Protein AF-A0A9E2G942-F1 (afdb_monomer_lite)

Radius of gyration: 19.34 Å; chains: 1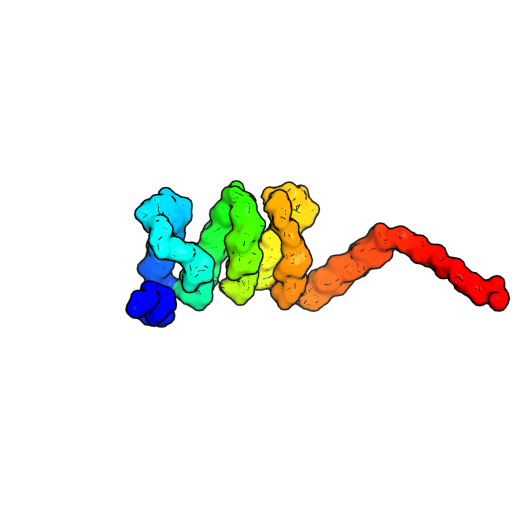; bounding box: 57×32×54 Å

Secondary structure (DSSP, 8-state):
--GGGTGGGS-HHHHHHHHHHHHTTS--SS-GGGTTTTS-HHHHHHHHHHHHHTT-HHHHHHHGGGS-HHHHHHHHHHHHTT-STT--GGGGGGGS-HHHHHHHHHHHHHHS----------

Sequence (122 aa):
MKYTQLLPFMGREELKKIAQEIMNGELKGVKLQSLFPFLGREDLHEIVDQLIEKKETEMLGRAIPFISREKVLNIYYTAEKGELPDFDASSCIPFLDTDKIKEIFRELVKNAPVESDDGDED

pLDDT: mean 92.44, std 10.58, range [45.5, 98.38]

Foldseek 3Di:
DDVLVCLQVDDQVVLLVVLVCVVVVVDDPDDNLSNLQRHDQVSLLVVLVVCLVVLVQVVNLSNLVRYALVSLVVVLVCVVVVSRPPHDSVSSQVSHDPVVNVVVVVVCVVPDDPPPCPPPPD

Structure (mmCIF, N/CA/C/O backbone):
data_AF-A0A9E2G942-F1
#
_entry.id   AF-A0A9E2G942-F1
#
loop_
_atom_site.group_PDB
_atom_site.id
_atom_site.type_symbol
_atom_site.label_atom_id
_atom_site.label_alt_id
_atom_site.label_comp_id
_atom_site.label_asym_id
_atom_site.label_entity_id
_atom_site.label_seq_id
_atom_site.pdbx_PDB_ins_code
_atom_site.Cartn_x
_atom_site.Cartn_y
_atom_site.Cartn_z
_atom_site.occupancy
_atom_site.B_iso_or_equiv
_atom_site.auth_seq_id
_atom_site.auth_comp_id
_atom_site.auth_asym_id
_atom_site.auth_atom_id
_atom_site.pdbx_PDB_model_num
ATOM 1 N N . MET A 1 1 ? -3.485 -15.599 26.186 1.00 79.06 1 MET A N 1
ATOM 2 C CA . MET A 1 1 ? -4.252 -15.338 24.948 1.00 79.06 1 MET A CA 1
ATOM 3 C C . MET A 1 1 ? -3.633 -14.132 24.254 1.00 79.06 1 MET A C 1
ATOM 5 O O . MET A 1 1 ? -3.254 -13.204 24.959 1.00 79.06 1 MET A O 1
ATOM 9 N N . LYS A 1 2 ? -3.439 -14.159 22.931 1.00 90.00 2 LYS A N 1
ATOM 10 C CA . LYS A 1 2 ? -2.875 -13.026 22.167 1.00 90.00 2 LYS A CA 1
ATOM 11 C C . LYS A 1 2 ? -4.008 -12.288 21.454 1.00 90.00 2 LYS A C 1
ATOM 13 O O . LYS A 1 2 ? -4.893 -12.948 20.920 1.00 90.00 2 LYS A O 1
ATOM 18 N N . TYR A 1 3 ? -3.952 -10.956 21.382 1.00 90.50 3 TYR A N 1
ATOM 19 C CA . TYR A 1 3 ? -4.974 -10.162 20.678 1.00 90.50 3 TYR A CA 1
ATOM 20 C C . TYR A 1 3 ? -5.136 -10.586 19.209 1.00 90.50 3 TYR A C 1
ATOM 22 O O . TYR A 1 3 ? -6.241 -10.570 18.684 1.00 90.50 3 TYR A O 1
ATOM 30 N N . THR A 1 4 ? -4.060 -11.054 18.564 1.00 93.62 4 THR A N 1
ATOM 31 C CA . THR A 1 4 ? -4.079 -11.524 17.169 1.00 93.62 4 THR A CA 1
ATOM 32 C C . THR A 1 4 ? -5.049 -12.681 16.932 1.00 93.62 4 THR A C 1
ATOM 34 O O . THR A 1 4 ? -5.489 -12.885 15.808 1.00 93.62 4 THR A O 1
ATOM 37 N N . GLN A 1 5 ? -5.400 -13.436 17.978 1.00 95.81 5 GLN A N 1
ATOM 38 C CA . GLN A 1 5 ? -6.367 -14.535 17.900 1.00 95.81 5 GLN A CA 1
ATOM 39 C C . GLN A 1 5 ? -7.816 -14.037 17.795 1.00 95.81 5 GLN A C 1
ATOM 41 O O . GLN A 1 5 ? -8.690 -14.811 17.423 1.00 95.81 5 GLN A O 1
ATOM 46 N N . LEU A 1 6 ? -8.072 -12.768 18.130 1.00 95.06 6 LEU A N 1
ATOM 47 C CA . LEU A 1 6 ? -9.398 -12.154 18.082 1.00 95.06 6 LEU A CA 1
ATOM 48 C C . LEU A 1 6 ? -9.702 -11.518 16.719 1.00 95.06 6 LEU A C 1
ATOM 50 O O . LEU A 1 6 ? -10.867 -11.434 16.350 1.00 95.06 6 LEU A O 1
ATOM 54 N N . LEU A 1 7 ? -8.672 -11.123 15.958 1.00 95.50 7 LEU A N 1
ATOM 55 C CA . LEU A 1 7 ? -8.805 -10.357 14.709 1.00 95.50 7 LEU A CA 1
ATOM 56 C C . LEU A 1 7 ? -9.773 -10.964 13.675 1.00 95.50 7 LEU A C 1
ATOM 58 O O . LEU A 1 7 ? -10.579 -10.202 13.147 1.00 95.50 7 LEU A O 1
ATOM 62 N N . PRO A 1 8 ? -9.791 -12.293 13.420 1.00 96.50 8 PRO A N 1
ATOM 63 C CA . PRO A 1 8 ? -10.725 -12.881 12.454 1.00 96.50 8 PRO A CA 1
ATOM 64 C C . PRO A 1 8 ? -12.207 -12.729 12.828 1.00 96.50 8 PRO A C 1
ATOM 66 O O . PRO A 1 8 ? -13.075 -12.912 11.979 1.00 96.50 8 PRO A O 1
ATOM 69 N N . PHE A 1 9 ? -12.501 -12.446 14.099 1.00 96.06 9 PHE A N 1
ATOM 70 C CA . PHE A 1 9 ? -13.856 -12.317 14.636 1.00 96.06 9 PHE A CA 1
ATOM 71 C C . PHE A 1 9 ? -14.270 -10.854 14.846 1.00 96.06 9 PHE A C 1
ATOM 73 O O . PHE A 1 9 ? -15.402 -10.592 15.251 1.00 96.06 9 PHE A O 1
ATOM 80 N N . MET A 1 10 ? -13.364 -9.900 14.604 1.00 95.56 10 MET A N 1
ATOM 81 C CA . MET A 1 10 ? -13.648 -8.471 14.724 1.00 95.56 10 MET A CA 1
ATOM 82 C C . MET A 1 10 ? -14.331 -7.942 13.459 1.00 95.56 10 MET A C 1
ATOM 84 O O . MET A 1 10 ? -14.093 -8.417 12.350 1.00 95.56 10 MET A O 1
ATOM 88 N N . GLY A 1 11 ? -15.190 -6.935 13.625 1.00 95.19 11 GLY A N 1
ATOM 89 C CA . GLY A 1 11 ? -15.811 -6.243 12.497 1.00 95.19 11 GLY A CA 1
ATOM 90 C C . GLY A 1 11 ? -14.791 -5.414 11.712 1.00 95.19 11 GLY A C 1
ATOM 91 O O . GLY A 1 11 ? -13.881 -4.832 12.299 1.00 95.19 11 GLY A O 1
ATOM 92 N N . ARG A 1 12 ? -14.970 -5.316 10.389 1.00 93.12 12 ARG A N 1
ATOM 93 C CA . ARG A 1 12 ? -14.068 -4.554 9.502 1.00 93.12 12 ARG A CA 1
ATOM 94 C C . ARG A 1 12 ? -13.939 -3.081 9.894 1.00 93.12 12 ARG A C 1
ATOM 96 O O . ARG A 1 12 ? -12.823 -2.587 9.962 1.00 93.12 12 ARG A O 1
ATOM 103 N N . GLU A 1 13 ? -15.051 -2.425 10.230 1.00 93.94 13 GLU A N 1
ATOM 104 C CA . GLU A 1 13 ? -15.053 -1.022 10.681 1.00 93.94 13 GLU A CA 1
ATOM 105 C C . GLU A 1 13 ? -14.207 -0.815 11.945 1.00 93.94 13 GLU A C 1
ATOM 107 O O . GLU A 1 13 ? -13.453 0.150 12.051 1.00 93.94 13 GLU A O 1
ATOM 112 N N . GLU A 1 14 ? -14.275 -1.758 12.890 1.00 95.62 14 GLU A N 1
ATOM 113 C CA . GLU A 1 14 ? -13.478 -1.699 14.118 1.00 95.62 14 GLU A CA 1
ATOM 114 C C . GLU A 1 14 ? -11.989 -1.902 13.813 1.00 95.62 14 GLU A C 1
ATOM 116 O O . GLU A 1 14 ? -11.139 -1.178 14.324 1.00 95.62 14 GLU A O 1
ATOM 121 N N . LEU A 1 15 ? -11.657 -2.842 12.922 1.00 96.44 15 LEU A N 1
ATOM 122 C CA . LEU A 1 15 ? -10.279 -3.050 12.474 1.00 96.44 15 LEU A CA 1
ATOM 123 C C . LEU A 1 15 ? -9.724 -1.822 11.739 1.00 96.44 15 LEU A C 1
ATOM 125 O O . LEU A 1 15 ? -8.566 -1.468 11.968 1.00 96.44 15 LEU A O 1
ATOM 129 N N . LYS A 1 16 ? -10.537 -1.148 10.911 1.00 95.38 16 LYS A N 1
ATOM 130 C CA . LYS A 1 16 ? -10.173 0.123 10.264 1.00 95.38 16 LYS A CA 1
ATOM 131 C C . LYS A 1 16 ? -9.849 1.178 11.315 1.00 95.38 16 LYS A C 1
ATOM 133 O O . LYS A 1 16 ? -8.791 1.800 11.245 1.00 95.38 16 LYS A O 1
ATOM 138 N N . LYS A 1 17 ? -10.721 1.353 12.309 1.00 95.69 17 LYS A N 1
ATOM 139 C CA . LYS A 1 17 ? -10.514 2.316 13.395 1.00 95.69 17 LYS A CA 1
ATOM 140 C C . LYS A 1 17 ? -9.221 2.031 14.163 1.00 95.69 17 LYS A C 1
ATOM 142 O O . LYS A 1 17 ? -8.397 2.928 14.303 1.00 95.69 17 LYS A O 1
ATOM 147 N N . ILE A 1 18 ? -8.997 0.780 14.562 1.00 95.88 18 ILE A N 1
ATOM 148 C CA . ILE A 1 18 ? -7.768 0.356 15.249 1.00 95.88 18 ILE A CA 1
ATOM 149 C C . ILE A 1 18 ? -6.532 0.635 14.384 1.00 95.88 18 ILE A C 1
ATOM 151 O O . ILE A 1 18 ? -5.518 1.106 14.895 1.00 95.88 18 ILE A O 1
ATOM 155 N N . ALA A 1 19 ? -6.593 0.377 13.075 1.00 95.88 19 ALA A N 1
ATOM 156 C CA . ALA A 1 19 ? -5.488 0.685 12.171 1.00 95.88 19 ALA A CA 1
ATOM 157 C C . ALA A 1 19 ? -5.156 2.189 12.163 1.00 95.88 19 ALA A C 1
ATOM 159 O O . ALA A 1 19 ? -3.979 2.546 12.234 1.00 95.88 19 ALA A O 1
ATOM 160 N N . GLN A 1 20 ? -6.169 3.061 12.149 1.00 94.75 20 GLN A N 1
ATOM 161 C CA . GLN A 1 20 ? -5.977 4.515 12.236 1.00 94.75 20 GLN A CA 1
ATOM 162 C C . GLN A 1 20 ? -5.408 4.944 13.600 1.00 94.75 20 GLN A C 1
ATOM 164 O O . GLN A 1 20 ? -4.454 5.717 13.641 1.00 94.75 20 GLN A O 1
ATOM 169 N N . GLU A 1 21 ? -5.907 4.393 14.712 1.00 95.56 21 GLU A N 1
ATOM 170 C CA . GLU A 1 21 ? -5.374 4.658 16.063 1.00 95.56 21 GLU A CA 1
ATOM 171 C C . GLU A 1 21 ? -3.886 4.270 16.176 1.00 95.56 21 GLU A C 1
ATOM 173 O O . GLU A 1 21 ? -3.088 4.984 16.792 1.00 95.56 21 GLU A O 1
ATOM 178 N N . ILE A 1 22 ? -3.473 3.164 15.544 1.00 95.12 22 ILE A N 1
ATOM 179 C CA . ILE A 1 22 ? -2.058 2.763 15.474 1.00 95.12 22 ILE A CA 1
ATOM 180 C C . ILE A 1 22 ? -1.254 3.768 14.643 1.00 95.12 22 ILE A C 1
ATOM 182 O O . ILE A 1 22 ? -0.190 4.204 15.082 1.00 95.12 22 ILE A O 1
ATOM 186 N N . MET A 1 23 ? -1.750 4.160 13.463 1.00 92.50 23 MET A N 1
ATOM 187 C CA . MET A 1 23 ? -1.055 5.106 12.576 1.00 92.50 23 MET A CA 1
ATOM 188 C C . MET A 1 23 ? -0.916 6.511 13.169 1.00 92.50 23 MET A C 1
ATOM 190 O O . MET A 1 23 ? 0.060 7.200 12.862 1.00 92.50 23 MET A O 1
ATOM 194 N N . ASN A 1 24 ? -1.851 6.912 14.028 1.00 92.69 24 ASN A N 1
ATOM 195 C CA . ASN A 1 24 ? -1.812 8.170 14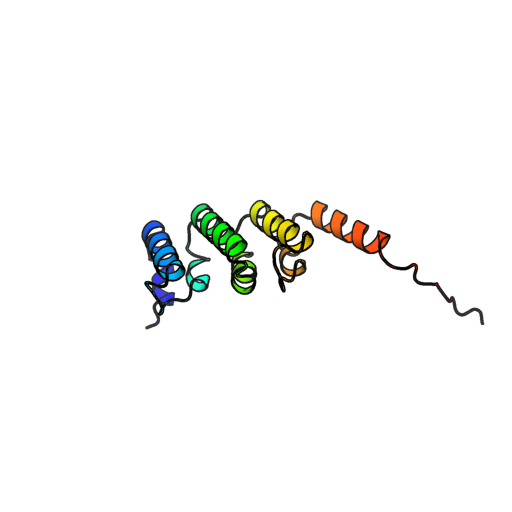.775 1.00 92.69 24 ASN A CA 1
ATOM 196 C C . ASN A 1 24 ? -0.965 8.073 16.057 1.00 92.69 24 ASN A C 1
ATOM 198 O O . ASN A 1 24 ? -0.731 9.075 16.731 1.00 92.69 24 ASN A O 1
ATOM 202 N N . GLY A 1 25 ? -0.486 6.875 16.408 1.00 92.19 25 GLY A N 1
ATOM 203 C CA . GLY A 1 25 ? 0.312 6.631 17.609 1.00 92.19 25 GLY A CA 1
ATOM 204 C C . GLY A 1 25 ? -0.493 6.609 18.914 1.00 92.19 25 GLY A C 1
ATOM 205 O O . GLY A 1 25 ? 0.111 6.586 19.991 1.00 92.19 25 GLY A O 1
ATOM 206 N N . GLU A 1 26 ? -1.823 6.587 18.832 1.00 94.19 26 GLU A N 1
ATOM 207 C CA . GLU A 1 26 ? -2.747 6.470 19.967 1.00 94.19 26 GLU A CA 1
ATOM 208 C C . GLU A 1 26 ? -2.700 5.055 20.559 1.00 94.19 26 GLU A C 1
ATOM 210 O O . GLU A 1 26 ? -2.768 4.878 21.778 1.00 94.19 26 GLU A O 1
ATOM 215 N N . LEU A 1 27 ? -2.474 4.045 19.708 1.00 92.31 27 LEU A N 1
ATOM 216 C CA . LEU A 1 27 ? -2.383 2.643 20.104 1.00 92.31 27 LEU A CA 1
ATOM 217 C C . LEU A 1 27 ? -1.003 2.040 19.794 1.00 92.31 27 LEU A C 1
ATOM 219 O O . LEU A 1 27 ? -0.704 1.651 18.670 1.00 92.31 27 LEU A O 1
ATOM 223 N N . LYS A 1 28 ? -0.155 1.894 20.822 1.00 85.38 28 LYS A N 1
ATOM 224 C CA . LYS A 1 28 ? 1.251 1.438 20.678 1.00 85.38 28 LYS A CA 1
ATOM 225 C C . LYS A 1 28 ? 1.485 -0.062 20.924 1.00 85.38 28 LYS A C 1
ATOM 227 O O . LYS A 1 28 ? 2.611 -0.537 20.822 1.00 85.38 28 LYS A O 1
ATOM 232 N N . GLY A 1 29 ? 0.440 -0.820 21.269 1.00 86.06 29 GLY A N 1
ATOM 233 C CA . GLY A 1 29 ? 0.535 -2.248 21.626 1.00 86.06 29 GLY A CA 1
ATOM 234 C C . GLY A 1 29 ? 0.193 -3.230 20.500 1.00 86.06 29 GLY A C 1
ATOM 235 O O . GLY A 1 29 ? 0.377 -4.440 20.655 1.00 86.06 29 GLY A O 1
ATOM 236 N N . VAL A 1 30 ? -0.312 -2.726 19.374 1.00 89.00 30 VAL A N 1
ATOM 237 C CA . VAL A 1 30 ? -0.810 -3.535 18.258 1.00 89.00 30 VAL A CA 1
ATOM 238 C C . VAL A 1 30 ? 0.057 -3.285 17.034 1.00 89.00 30 VAL A C 1
ATOM 240 O O . VAL A 1 30 ? 0.370 -2.152 16.687 1.00 89.00 30 VAL A O 1
ATOM 243 N N . LYS A 1 31 ? 0.474 -4.368 16.380 1.00 93.06 31 LYS A N 1
ATOM 244 C CA . LYS A 1 31 ? 1.269 -4.301 15.154 1.00 93.06 31 LYS A CA 1
ATOM 245 C C . LYS A 1 31 ? 0.329 -4.086 13.971 1.00 93.06 31 LYS A C 1
ATOM 247 O O . LYS A 1 31 ? -0.464 -4.985 13.691 1.00 93.06 31 LYS A O 1
ATOM 252 N N . LEU A 1 32 ? 0.439 -2.960 13.265 1.00 95.44 32 LEU A N 1
ATOM 253 C CA . LEU A 1 32 ? -0.424 -2.621 12.123 1.00 95.44 32 LEU A CA 1
ATOM 254 C C . LEU A 1 32 ? -0.518 -3.769 11.102 1.00 95.44 32 LEU A C 1
ATOM 256 O O . LEU A 1 32 ? -1.614 -4.177 10.730 1.00 95.44 32 LEU A O 1
ATOM 260 N N . GLN A 1 33 ? 0.612 -4.392 10.753 1.00 96.25 33 GLN A N 1
ATOM 261 C CA .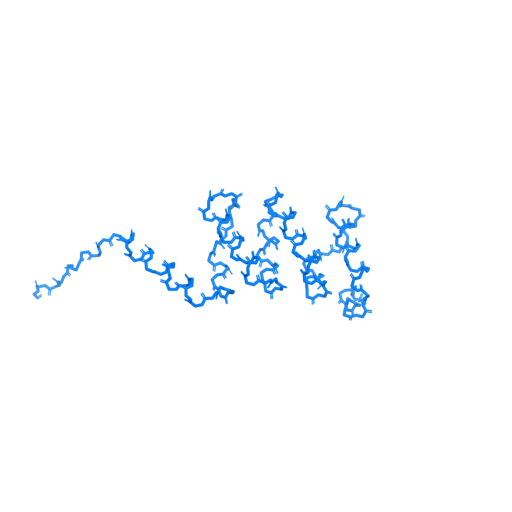 GLN A 1 33 ? 0.654 -5.490 9.783 1.00 96.25 33 GLN A CA 1
ATOM 262 C C . GLN A 1 33 ? -0.147 -6.737 10.188 1.00 96.25 33 GLN A C 1
ATOM 264 O O . GLN A 1 33 ? -0.457 -7.572 9.345 1.00 96.25 33 GLN A O 1
ATOM 269 N N . SER A 1 34 ? -0.468 -6.902 11.478 1.00 96.50 34 SER A N 1
ATOM 270 C CA . SER A 1 34 ? -1.304 -8.023 11.926 1.00 96.50 34 SER A CA 1
ATOM 271 C C . SER A 1 34 ? -2.764 -7.875 11.494 1.00 96.50 34 SER A C 1
ATOM 273 O O . SER A 1 34 ? -3.477 -8.874 11.442 1.00 96.50 34 SER A O 1
ATOM 275 N N . LEU A 1 35 ? -3.187 -6.653 11.151 1.00 97.06 35 LEU A N 1
ATOM 276 C CA . LEU A 1 35 ? -4.539 -6.325 10.707 1.00 97.06 35 LEU A CA 1
ATOM 277 C C . LEU A 1 35 ? -4.733 -6.551 9.201 1.00 97.06 35 LEU A C 1
ATOM 279 O O . LEU A 1 35 ? -5.858 -6.791 8.779 1.00 97.06 35 LEU A O 1
ATOM 283 N N . PHE A 1 36 ? -3.663 -6.519 8.394 1.00 97.12 36 PHE A N 1
ATOM 284 C CA . PHE A 1 36 ? -3.740 -6.560 6.923 1.00 97.12 36 PHE A CA 1
ATOM 285 C C . PHE A 1 36 ? -4.586 -7.707 6.345 1.00 97.12 36 PHE A C 1
ATOM 287 O O . PHE A 1 36 ? -5.388 -7.428 5.457 1.00 97.12 36 PHE A O 1
ATOM 294 N N . PRO A 1 37 ? -4.514 -8.958 6.848 1.00 97.12 37 PRO A N 1
ATOM 295 C CA . PRO A 1 37 ? -5.342 -10.047 6.320 1.00 97.12 37 PRO A CA 1
ATOM 296 C C . PRO A 1 37 ? -6.847 -9.886 6.585 1.00 97.12 37 PRO A C 1
ATOM 298 O O . PRO A 1 37 ? -7.649 -10.603 5.991 1.00 97.12 37 PRO A O 1
ATOM 301 N N . PHE A 1 38 ? -7.225 -9.009 7.518 1.00 96.94 38 PHE A N 1
ATOM 302 C CA . PHE A 1 38 ? -8.588 -8.877 8.042 1.00 96.94 38 PHE A CA 1
ATOM 303 C C . PHE A 1 38 ? -9.238 -7.528 7.705 1.00 96.94 38 PHE A C 1
ATOM 305 O O . PHE A 1 38 ? -10.450 -7.375 7.865 1.00 96.94 38 PHE A O 1
ATOM 312 N N . LEU A 1 39 ? -8.452 -6.553 7.244 1.00 96.75 39 LEU A N 1
ATOM 313 C CA . LEU A 1 39 ? -8.949 -5.255 6.800 1.00 96.75 39 LEU A CA 1
ATOM 314 C C . LEU A 1 39 ? -9.757 -5.376 5.503 1.00 96.75 39 LEU A C 1
ATOM 316 O O . LEU A 1 39 ? -9.536 -6.267 4.678 1.00 96.75 39 LEU A O 1
ATOM 320 N N . GLY A 1 40 ? -10.696 -4.446 5.312 1.00 95.56 40 GLY A N 1
ATOM 321 C CA . GLY A 1 40 ? -11.300 -4.233 4.004 1.00 95.56 40 GLY A CA 1
ATOM 322 C C . GLY A 1 40 ? -10.224 -3.864 2.983 1.00 95.56 40 GLY A C 1
ATOM 323 O O . GLY A 1 40 ? -9.255 -3.183 3.311 1.00 95.56 40 GLY A O 1
ATOM 324 N N . ARG A 1 41 ? -10.384 -4.320 1.736 1.00 94.69 41 ARG A N 1
ATOM 325 C CA . ARG A 1 41 ? -9.404 -4.053 0.673 1.00 94.69 41 ARG A CA 1
ATOM 326 C C . ARG A 1 41 ? -9.185 -2.552 0.468 1.00 94.69 41 ARG A C 1
ATOM 328 O O . ARG A 1 41 ? -8.039 -2.124 0.446 1.00 94.69 41 ARG A O 1
ATOM 335 N N . GLU A 1 42 ? -10.269 -1.785 0.373 1.00 95.94 42 GLU A N 1
ATOM 336 C CA . GLU A 1 42 ? -10.210 -0.329 0.197 1.00 95.94 42 GLU A CA 1
ATOM 337 C C . GLU A 1 42 ? -9.579 0.363 1.415 1.00 95.94 42 GLU A C 1
ATOM 339 O O . GLU A 1 42 ? -8.718 1.220 1.257 1.00 95.94 42 GLU A O 1
ATOM 344 N N . ASP A 1 43 ? -9.897 -0.083 2.635 1.00 96.56 43 ASP A N 1
ATOM 345 C CA . ASP A 1 43 ? -9.286 0.463 3.855 1.00 96.56 43 ASP A CA 1
ATOM 346 C C . ASP A 1 43 ? -7.774 0.217 3.890 1.00 96.56 43 ASP A C 1
ATOM 348 O O . ASP A 1 43 ? -6.996 1.083 4.290 1.00 96.56 43 ASP A O 1
ATOM 352 N N . LEU A 1 44 ? -7.336 -0.967 3.454 1.00 97.88 44 LEU A N 1
ATOM 353 C CA . LEU A 1 44 ? -5.917 -1.271 3.338 1.00 97.88 44 LEU A CA 1
ATOM 354 C C . LEU A 1 44 ? -5.248 -0.449 2.228 1.00 97.88 44 LEU A C 1
ATOM 356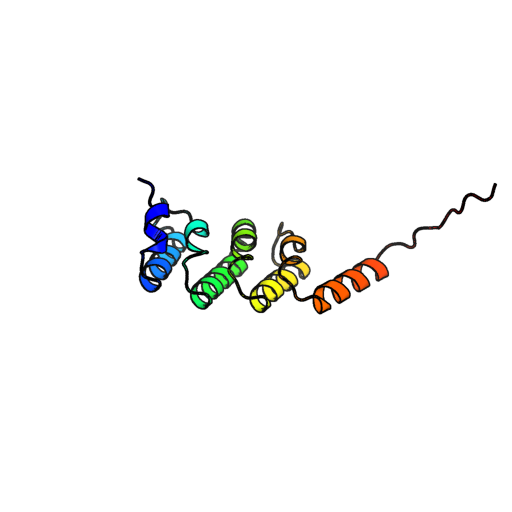 O O . LEU A 1 44 ? -4.083 -0.091 2.370 1.00 97.88 44 LEU A O 1
ATOM 360 N N . HIS A 1 45 ? -5.955 -0.127 1.142 1.00 98.38 45 HIS A N 1
ATOM 361 C CA . HIS A 1 45 ? -5.433 0.753 0.091 1.00 98.38 45 HIS A CA 1
ATOM 362 C C . HIS A 1 45 ? -5.230 2.176 0.602 1.00 98.38 45 HIS A C 1
ATOM 364 O O . HIS A 1 45 ? -4.159 2.728 0.366 1.00 98.38 45 HIS A O 1
ATOM 370 N N . GLU A 1 46 ? -6.186 2.719 1.360 1.00 97.50 46 GLU A N 1
ATOM 371 C CA . GLU A 1 46 ? -6.047 4.018 2.037 1.00 97.50 46 GLU A CA 1
ATOM 372 C C . GLU A 1 46 ? -4.839 4.022 2.988 1.00 97.50 46 GLU A C 1
ATOM 374 O O . GLU A 1 46 ? -4.067 4.980 3.025 1.00 97.50 46 GLU A O 1
ATOM 379 N N . ILE A 1 47 ? -4.637 2.937 3.744 1.00 96.94 47 ILE A N 1
ATOM 380 C CA . ILE A 1 47 ? -3.466 2.779 4.619 1.00 96.94 47 ILE A CA 1
ATOM 381 C C . ILE A 1 47 ? -2.174 2.737 3.797 1.00 96.94 47 ILE A C 1
ATOM 383 O O . I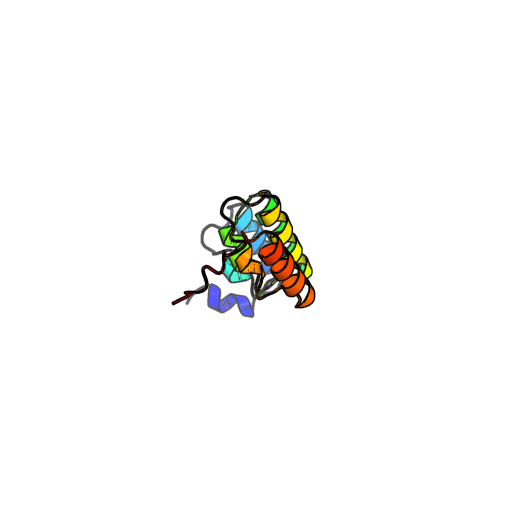LE A 1 47 ? -1.204 3.392 4.164 1.00 96.94 47 ILE A O 1
ATOM 387 N N . VAL A 1 48 ? -2.141 1.996 2.688 1.00 98.06 48 VAL A N 1
ATOM 388 C CA . VAL A 1 48 ? -0.969 1.935 1.801 1.00 98.06 48 VAL A CA 1
ATOM 389 C C . VAL A 1 48 ? -0.622 3.308 1.238 1.00 98.06 48 VAL A C 1
ATOM 391 O O . VAL A 1 48 ? 0.557 3.651 1.218 1.00 98.06 48 VAL A O 1
ATOM 394 N N . ASP A 1 49 ? -1.610 4.110 0.848 1.00 98.06 49 ASP A N 1
ATOM 395 C CA . ASP A 1 49 ? -1.364 5.468 0.353 1.00 98.06 49 ASP A CA 1
ATOM 396 C C . ASP A 1 49 ? -0.694 6.334 1.435 1.00 98.06 49 ASP A C 1
ATOM 398 O O . ASP A 1 49 ? 0.320 6.981 1.173 1.00 98.06 49 ASP A O 1
ATOM 402 N N . GLN A 1 50 ? -1.145 6.234 2.689 1.00 96.81 50 GLN A N 1
ATOM 403 C CA . GLN A 1 50 ? -0.482 6.903 3.817 1.00 96.81 50 GLN A CA 1
ATOM 404 C C . GLN A 1 50 ? 0.938 6.374 4.083 1.00 96.81 50 GLN A C 1
ATOM 406 O O . GLN A 1 50 ? 1.824 7.139 4.465 1.00 96.81 50 GLN A O 1
ATOM 411 N N . LEU A 1 51 ? 1.179 5.071 3.908 1.00 96.56 51 LEU A N 1
ATOM 412 C CA . LEU A 1 51 ? 2.514 4.481 4.063 1.00 96.56 51 LEU A CA 1
ATOM 413 C C . LEU A 1 51 ? 3.472 4.945 2.955 1.00 96.56 51 LEU A C 1
ATOM 415 O O . LEU A 1 51 ? 4.653 5.144 3.237 1.00 96.56 51 LEU A O 1
ATOM 419 N N . ILE A 1 52 ? 2.979 5.161 1.730 1.00 97.31 52 ILE A N 1
ATOM 420 C CA . ILE A 1 52 ? 3.750 5.759 0.628 1.00 97.31 52 ILE A CA 1
ATOM 421 C C . ILE A 1 52 ? 4.145 7.194 0.987 1.00 97.31 52 ILE A C 1
ATOM 423 O O . ILE A 1 52 ? 5.328 7.528 0.934 1.00 97.31 52 ILE A O 1
ATOM 427 N N . GLU A 1 53 ? 3.191 8.020 1.423 1.00 96.25 53 GLU A N 1
ATOM 428 C CA . GLU A 1 53 ? 3.450 9.412 1.826 1.00 96.25 53 GLU A CA 1
ATOM 429 C C . GLU A 1 53 ? 4.485 9.509 2.956 1.00 96.25 53 GLU A C 1
ATOM 431 O O . GLU A 1 53 ? 5.371 10.367 2.934 1.00 96.25 53 GLU A O 1
ATOM 436 N N . LYS A 1 54 ? 4.402 8.597 3.932 1.00 94.81 54 LYS A N 1
ATOM 437 C CA . LYS A 1 54 ? 5.337 8.512 5.064 1.00 94.81 54 LYS A CA 1
ATOM 438 C C . LYS A 1 54 ? 6.648 7.792 4.728 1.00 94.81 54 LYS A C 1
ATOM 440 O O . LYS A 1 54 ? 7.544 7.784 5.567 1.00 94.81 54 LYS A O 1
ATOM 445 N N . LYS A 1 55 ? 6.779 7.215 3.528 1.00 96.19 55 LYS A N 1
ATOM 446 C CA . LYS A 1 55 ? 7.931 6.404 3.092 1.00 96.19 55 LYS A CA 1
ATOM 447 C C . LYS A 1 55 ? 8.227 5.222 4.027 1.00 96.19 55 LYS A C 1
ATOM 449 O O . LYS A 1 55 ? 9.377 4.869 4.264 1.00 96.19 55 LYS A O 1
ATOM 454 N N . GLU A 1 56 ? 7.178 4.587 4.542 1.00 95.38 56 GLU A N 1
ATOM 455 C CA . GLU A 1 56 ? 7.245 3.434 5.451 1.00 95.38 56 GLU A CA 1
ATOM 456 C C . GLU A 1 56 ? 7.432 2.125 4.662 1.00 95.38 56 GLU A C 1
ATOM 458 O O . GLU A 1 56 ? 6.539 1.276 4.558 1.00 95.38 56 GLU A O 1
ATOM 463 N N . THR A 1 57 ? 8.609 1.970 4.057 1.00 95.94 57 THR A N 1
ATOM 464 C CA . THR A 1 57 ? 8.914 0.932 3.057 1.00 95.94 57 THR A CA 1
ATOM 465 C C . THR A 1 57 ? 8.800 -0.497 3.588 1.00 95.94 57 THR A C 1
ATOM 467 O O . THR A 1 57 ? 8.270 -1.375 2.903 1.00 95.94 57 THR A O 1
ATOM 470 N N . GLU A 1 58 ? 9.187 -0.731 4.843 1.00 95.19 58 GLU A N 1
ATOM 471 C CA . GLU A 1 58 ? 9.038 -2.035 5.498 1.00 95.19 58 GLU A CA 1
ATOM 472 C C . GLU A 1 58 ? 7.560 -2.459 5.598 1.00 95.19 58 GLU A C 1
ATOM 474 O O . GLU A 1 58 ? 7.211 -3.626 5.386 1.00 95.19 58 GLU A O 1
ATOM 479 N N . MET A 1 59 ? 6.671 -1.513 5.914 1.00 95.88 59 MET A N 1
ATOM 480 C CA . MET A 1 59 ? 5.237 -1.781 6.042 1.00 95.88 59 MET A CA 1
ATOM 481 C C . MET A 1 59 ? 4.571 -1.962 4.681 1.00 95.88 59 MET A C 1
ATOM 483 O O . MET A 1 59 ? 3.707 -2.833 4.557 1.00 95.88 59 MET A O 1
ATOM 487 N N . LEU A 1 60 ? 5.012 -1.222 3.658 1.00 97.56 60 LEU A N 1
ATOM 488 C CA . LEU A 1 60 ? 4.557 -1.417 2.280 1.00 97.56 60 LEU A CA 1
ATOM 489 C C . LEU A 1 60 ? 4.796 -2.854 1.813 1.00 97.56 60 LEU A C 1
ATOM 491 O O . LEU A 1 60 ? 3.854 -3.509 1.368 1.00 97.56 60 LEU A O 1
ATOM 495 N N . GLY A 1 61 ? 6.007 -3.387 2.007 1.00 97.06 61 GLY A N 1
ATOM 496 C CA . GLY A 1 61 ? 6.335 -4.764 1.615 1.00 97.06 61 GLY A CA 1
ATOM 497 C C . GLY A 1 61 ? 5.435 -5.808 2.287 1.00 97.06 61 GLY A C 1
ATOM 498 O O . GLY A 1 61 ? 5.025 -6.791 1.671 1.00 97.06 61 GLY A O 1
ATOM 499 N N . ARG A 1 62 ? 5.046 -5.563 3.543 1.00 97.50 62 ARG A N 1
ATOM 500 C CA . ARG A 1 62 ? 4.141 -6.440 4.306 1.00 97.50 62 ARG A CA 1
ATOM 501 C C . ARG A 1 62 ? 2.687 -6.367 3.831 1.00 97.50 62 ARG A C 1
ATOM 503 O O . ARG A 1 62 ? 1.945 -7.322 4.057 1.00 97.50 62 ARG A O 1
ATOM 510 N N . ALA A 1 63 ? 2.272 -5.264 3.208 1.00 97.94 63 ALA A N 1
ATOM 511 C CA . ALA A 1 63 ? 0.914 -5.073 2.700 1.00 97.94 63 ALA A CA 1
ATOM 512 C C . ALA A 1 63 ? 0.685 -5.739 1.333 1.00 97.94 63 ALA A C 1
ATOM 514 O O . ALA A 1 63 ? -0.446 -6.137 1.050 1.00 97.94 63 ALA A O 1
ATOM 515 N N . ILE A 1 64 ? 1.741 -5.905 0.522 1.00 98.12 64 ILE A N 1
ATOM 516 C CA . ILE A 1 64 ? 1.688 -6.435 -0.856 1.00 98.12 64 ILE A CA 1
ATOM 517 C C . ILE A 1 64 ? 0.780 -7.671 -1.012 1.00 98.12 64 ILE A C 1
ATOM 519 O O . ILE A 1 64 ? -0.068 -7.653 -1.907 1.00 98.12 64 ILE A O 1
ATOM 523 N N . PRO A 1 65 ? 0.859 -8.716 -0.160 1.00 97.69 65 PRO A N 1
ATOM 524 C CA . PRO A 1 65 ? 0.055 -9.925 -0.354 1.00 97.69 65 PRO A CA 1
ATOM 525 C C . PRO A 1 65 ? -1.459 -9.732 -0.192 1.00 97.69 65 PRO A C 1
ATOM 527 O O . PRO A 1 65 ? -2.230 -10.628 -0.533 1.00 97.69 65 PRO A O 1
ATOM 530 N N . PHE A 1 66 ? -1.888 -8.597 0.363 1.00 97.50 66 PHE A N 1
ATOM 531 C CA . PHE A 1 66 ? -3.269 -8.345 0.776 1.00 97.50 66 PHE A CA 1
ATOM 532 C C . PHE A 1 66 ? -3.952 -7.233 -0.039 1.00 97.50 66 PHE A C 1
ATOM 534 O O . PHE A 1 66 ? -5.155 -7.010 0.112 1.00 97.50 66 PHE A O 1
ATOM 541 N N . ILE A 1 67 ? -3.218 -6.552 -0.923 1.00 98.12 67 ILE A N 1
ATOM 542 C CA . ILE A 1 67 ? -3.733 -5.464 -1.767 1.00 98.12 67 ILE A CA 1
ATOM 543 C C . ILE A 1 67 ? -4.020 -5.914 -3.205 1.00 98.12 67 ILE A C 1
ATOM 545 O O . ILE A 1 67 ? -3.799 -7.062 -3.586 1.00 98.12 67 ILE A O 1
ATOM 549 N N . SER A 1 68 ? -4.605 -5.021 -4.010 1.00 97.81 68 SER A N 1
ATOM 550 C CA . SER A 1 68 ? -4.881 -5.308 -5.420 1.00 97.81 68 SER A CA 1
ATOM 551 C C . SER A 1 68 ? -3.597 -5.235 -6.243 1.00 97.81 68 SER A C 1
ATOM 553 O O . SER A 1 68 ? -2.670 -4.505 -5.897 1.00 97.81 68 SER A O 1
ATOM 555 N N . ARG A 1 69 ? -3.575 -5.927 -7.388 1.00 96.88 69 ARG A N 1
ATOM 556 C CA . ARG A 1 69 ? -2.462 -5.840 -8.348 1.00 96.88 69 ARG A CA 1
ATOM 557 C C . ARG A 1 69 ? -2.205 -4.407 -8.808 1.00 96.88 69 ARG A C 1
ATOM 559 O O . ARG A 1 69 ? -1.058 -4.002 -8.914 1.00 96.88 69 ARG A O 1
ATOM 566 N N . GLU A 1 70 ? -3.267 -3.630 -9.015 1.00 97.31 70 GLU A N 1
ATOM 567 C CA . GLU A 1 70 ? -3.173 -2.207 -9.355 1.00 97.31 70 GLU A CA 1
ATOM 568 C C . GLU A 1 70 ? -2.432 -1.411 -8.273 1.00 97.31 70 GLU A C 1
ATOM 570 O O . GLU A 1 70 ? -1.539 -0.623 -8.581 1.00 97.31 70 GLU A O 1
ATOM 575 N N . LYS A 1 71 ? -2.739 -1.659 -6.994 1.00 98.25 71 LYS A N 1
ATOM 576 C CA . LYS A 1 71 ? -2.050 -0.991 -5.888 1.00 98.25 71 LYS A CA 1
ATOM 577 C C . LYS A 1 71 ? -0.594 -1.455 -5.761 1.00 98.25 71 LYS A C 1
ATOM 579 O O . LYS A 1 71 ? 0.273 -0.623 -5.520 1.00 98.25 71 LYS A O 1
ATOM 584 N N . VAL A 1 72 ? -0.300 -2.740 -5.990 1.00 98.38 72 VAL A N 1
ATOM 585 C CA . VAL A 1 72 ? 1.090 -3.236 -6.070 1.00 98.38 72 VAL A CA 1
ATOM 586 C C . VAL A 1 72 ? 1.852 -2.546 -7.203 1.00 98.38 72 VAL A C 1
ATOM 588 O O . VAL A 1 72 ? 2.991 -2.132 -7.011 1.00 98.38 72 VAL A O 1
ATOM 591 N N . LEU A 1 73 ? 1.224 -2.384 -8.368 1.00 97.81 73 LEU A N 1
ATOM 592 C CA . LEU A 1 73 ? 1.827 -1.714 -9.516 1.00 97.81 73 LEU A CA 1
ATOM 593 C C . LEU A 1 73 ? 2.122 -0.235 -9.223 1.00 97.81 73 LEU A C 1
ATOM 595 O O . LEU A 1 73 ? 3.160 0.275 -9.638 1.00 97.81 73 LEU A O 1
ATOM 599 N N . ASN A 1 74 ? 1.252 0.439 -8.466 1.00 98.00 74 ASN A N 1
ATOM 600 C CA . ASN A 1 74 ? 1.511 1.792 -7.975 1.00 98.00 74 ASN A CA 1
ATOM 601 C C . ASN A 1 74 ? 2.761 1.838 -7.071 1.00 98.00 74 ASN A C 1
ATOM 603 O O . ASN A 1 74 ? 3.663 2.638 -7.321 1.00 98.00 74 ASN A O 1
ATOM 607 N N . ILE A 1 75 ? 2.873 0.933 -6.089 1.00 98.25 75 ILE A N 1
ATOM 608 C CA . ILE A 1 75 ? 4.073 0.830 -5.235 1.00 98.25 75 ILE A CA 1
ATOM 609 C C . ILE A 1 75 ? 5.328 0.605 -6.089 1.00 98.25 75 ILE A C 1
ATOM 611 O O . ILE A 1 75 ? 6.314 1.317 -5.911 1.00 98.25 75 ILE A O 1
ATOM 615 N N . TYR A 1 76 ? 5.272 -0.328 -7.046 1.00 98.12 76 TYR A N 1
ATOM 616 C CA . TYR A 1 76 ? 6.380 -0.624 -7.956 1.00 98.12 76 TYR A CA 1
ATOM 617 C C . TYR A 1 76 ? 6.851 0.631 -8.702 1.00 98.12 76 TYR A C 1
ATOM 619 O O . TYR A 1 76 ? 8.018 0.997 -8.614 1.00 98.12 76 TYR A O 1
ATOM 627 N N . TYR A 1 77 ? 5.947 1.356 -9.369 1.00 97.19 77 TYR A N 1
ATOM 628 C CA . TYR A 1 77 ? 6.324 2.575 -10.092 1.00 97.19 77 TYR A CA 1
ATOM 629 C C . TYR A 1 77 ? 6.832 3.692 -9.181 1.00 97.19 77 TYR A C 1
ATOM 631 O O . TYR A 1 77 ? 7.692 4.468 -9.590 1.00 97.19 77 TYR A O 1
ATOM 639 N N . THR A 1 78 ? 6.305 3.793 -7.965 1.00 97.88 78 THR A N 1
ATOM 640 C CA . THR A 1 78 ? 6.759 4.786 -6.983 1.00 97.88 78 THR A CA 1
ATOM 641 C C . THR A 1 78 ? 8.190 4.473 -6.525 1.00 97.88 78 THR A C 1
ATOM 643 O O . THR A 1 78 ? 9.021 5.374 -6.411 1.00 97.88 78 THR A O 1
ATOM 646 N N . ALA A 1 79 ? 8.520 3.190 -6.350 1.00 97.25 79 ALA A N 1
ATOM 647 C CA . ALA A 1 79 ? 9.878 2.738 -6.063 1.00 97.25 79 ALA A CA 1
ATOM 648 C C . ALA A 1 79 ? 10.844 2.984 -7.234 1.00 97.25 79 ALA A C 1
ATOM 650 O O . ALA A 1 79 ? 11.911 3.552 -7.019 1.00 97.25 79 ALA A O 1
ATOM 651 N N . GLU A 1 80 ? 10.454 2.655 -8.470 1.00 95.00 80 GLU A N 1
ATOM 652 C CA . GLU A 1 80 ? 11.283 2.870 -9.673 1.00 95.00 80 GLU A CA 1
ATOM 653 C C . GLU A 1 80 ? 11.597 4.355 -9.929 1.00 95.00 80 GLU A C 1
ATOM 655 O O . GLU A 1 80 ? 12.639 4.694 -10.487 1.00 95.00 80 GLU A O 1
ATOM 660 N N . LYS A 1 81 ? 10.728 5.272 -9.483 1.00 96.12 81 LYS A N 1
ATOM 661 C CA . LYS A 1 81 ? 10.988 6.724 -9.513 1.00 96.12 81 LYS A CA 1
ATOM 662 C C . LYS A 1 81 ? 11.957 7.202 -8.422 1.00 96.12 81 LYS A C 1
ATOM 664 O O . LYS A 1 81 ? 12.299 8.382 -8.394 1.00 96.12 81 LYS A O 1
ATOM 669 N N . GLY A 1 82 ? 12.378 6.323 -7.512 1.00 95.75 82 GLY A N 1
ATOM 670 C CA . GLY A 1 82 ? 13.216 6.666 -6.361 1.00 95.75 82 GLY A CA 1
ATOM 671 C C . GLY A 1 82 ? 12.468 7.400 -5.243 1.00 95.75 82 GLY A C 1
ATOM 672 O O . GLY A 1 82 ? 13.095 8.022 -4.386 1.00 95.75 82 GLY A O 1
ATOM 673 N N . GLU A 1 83 ? 11.132 7.359 -5.233 1.00 97.06 83 GLU A N 1
ATOM 674 C CA . GLU A 1 83 ? 10.316 8.061 -4.232 1.00 97.06 83 GLU A CA 1
ATOM 675 C C . GLU A 1 83 ? 10.187 7.264 -2.915 1.00 97.06 83 GLU A C 1
ATOM 677 O O . GLU A 1 83 ? 9.909 7.855 -1.865 1.00 97.06 83 GLU A O 1
ATOM 682 N N . LEU A 1 84 ? 10.472 5.953 -2.951 1.00 96.94 84 LEU A N 1
ATOM 683 C CA . LEU A 1 84 ? 10.521 5.041 -1.801 1.00 96.94 84 LEU A CA 1
ATOM 684 C C . LEU A 1 84 ? 11.975 4.611 -1.506 1.00 96.94 84 LEU A C 1
ATOM 686 O O . LEU A 1 84 ? 12.443 3.624 -2.077 1.00 96.94 84 LEU A O 1
ATOM 690 N N . PRO A 1 85 ? 12.712 5.333 -0.640 1.00 92.62 85 PRO A N 1
ATOM 691 C CA . PRO A 1 85 ? 14.096 4.994 -0.316 1.00 92.62 85 PRO A CA 1
ATOM 692 C C . PRO A 1 85 ? 14.177 3.622 0.361 1.00 92.62 85 PRO A C 1
ATOM 694 O O . PRO A 1 85 ? 13.358 3.303 1.219 1.00 92.62 85 PRO A O 1
ATOM 697 N N . ASP A 1 86 ? 15.165 2.816 -0.023 1.00 93.06 86 ASP A N 1
ATOM 698 C CA . ASP A 1 86 ? 15.422 1.478 0.534 1.00 93.06 86 ASP A CA 1
ATOM 699 C C . ASP A 1 86 ? 14.301 0.442 0.303 1.00 93.06 86 ASP A C 1
ATOM 701 O O . ASP A 1 86 ? 14.339 -0.655 0.865 1.00 93.06 86 ASP A O 1
ATOM 705 N N . PHE A 1 87 ? 13.305 0.749 -0.535 1.00 97.44 87 PHE A N 1
ATOM 706 C CA . PHE A 1 87 ? 12.301 -0.229 -0.939 1.00 97.44 87 PHE A CA 1
ATOM 707 C C . PHE A 1 87 ? 12.819 -1.107 -2.080 1.00 97.44 87 PHE A C 1
ATOM 709 O O . PHE A 1 87 ? 13.182 -0.618 -3.148 1.00 97.44 87 PHE A O 1
ATOM 716 N N . ASP A 1 88 ? 12.784 -2.421 -1.879 1.00 96.00 88 ASP A N 1
ATOM 717 C CA . ASP A 1 88 ? 13.091 -3.391 -2.925 1.00 96.00 88 ASP A CA 1
ATOM 718 C C . ASP A 1 88 ? 11.880 -3.587 -3.854 1.00 96.00 88 ASP A C 1
ATOM 720 O O . ASP A 1 88 ? 10.942 -4.328 -3.536 1.00 96.00 88 ASP A O 1
ATOM 724 N N . ALA A 1 89 ? 11.910 -2.944 -5.025 1.00 96.31 89 ALA A N 1
ATOM 725 C CA . ALA A 1 89 ? 10.871 -3.061 -6.050 1.00 96.31 89 ALA A CA 1
ATOM 726 C C . ALA A 1 89 ? 10.660 -4.509 -6.537 1.00 96.31 89 ALA A C 1
ATOM 728 O O . ALA A 1 89 ? 9.563 -4.853 -6.993 1.00 96.31 89 ALA A O 1
ATOM 729 N N . SER A 1 90 ? 11.656 -5.393 -6.388 1.00 95.56 90 SER A N 1
ATOM 730 C CA . SER A 1 90 ? 11.525 -6.803 -6.769 1.00 95.56 90 SER A CA 1
ATOM 731 C C . SER A 1 90 ? 10.496 -7.553 -5.912 1.00 95.56 90 SER A C 1
ATOM 733 O O . SER A 1 90 ? 9.870 -8.503 -6.388 1.00 95.56 90 SER A O 1
ATOM 735 N N . SER A 1 91 ? 10.214 -7.066 -4.697 1.00 96.88 91 SER A N 1
ATOM 736 C CA . SER A 1 91 ? 9.171 -7.609 -3.816 1.00 96.88 91 SER A CA 1
ATOM 737 C C . SER A 1 91 ? 7.757 -7.519 -4.411 1.00 96.88 91 SER A C 1
ATOM 739 O O . SER A 1 91 ? 6.880 -8.308 -4.049 1.00 96.88 91 SER A O 1
ATOM 741 N N . CYS A 1 92 ? 7.532 -6.610 -5.366 1.00 98.00 92 CYS A N 1
ATOM 742 C CA . CYS A 1 92 ? 6.270 -6.486 -6.091 1.00 98.00 92 CYS A CA 1
ATOM 743 C C . CYS A 1 92 ? 6.093 -7.576 -7.159 1.00 98.00 92 CYS A C 1
ATOM 745 O O . CYS A 1 92 ? 4.959 -7.969 -7.435 1.00 98.00 92 CYS A O 1
ATOM 747 N N . ILE A 1 93 ? 7.186 -8.083 -7.744 1.00 96.50 93 ILE A N 1
ATOM 748 C CA . ILE A 1 93 ? 7.177 -8.945 -8.942 1.00 96.50 93 ILE A CA 1
ATOM 749 C C . ILE A 1 93 ? 6.244 -10.160 -8.811 1.00 96.50 93 ILE A C 1
ATOM 751 O O . ILE A 1 93 ? 5.461 -10.377 -9.738 1.00 96.50 93 ILE A O 1
ATOM 755 N N . PRO A 1 94 ? 6.233 -10.926 -7.698 1.00 97.44 94 PRO A N 1
ATOM 756 C CA . PRO A 1 94 ? 5.360 -12.098 -7.569 1.00 97.44 94 PRO A CA 1
ATOM 757 C C . PRO A 1 94 ? 3.856 -11.785 -7.623 1.00 97.44 94 PRO A C 1
ATOM 759 O O . PRO A 1 94 ? 3.044 -12.699 -7.762 1.00 97.44 94 PRO A O 1
ATOM 762 N N . PHE A 1 95 ? 3.481 -10.511 -7.492 1.00 97.38 95 PHE A N 1
ATOM 763 C CA . PHE A 1 95 ? 2.099 -10.040 -7.403 1.00 97.38 95 PHE A CA 1
ATOM 764 C C . PHE A 1 95 ? 1.672 -9.196 -8.617 1.00 97.38 95 PHE A C 1
ATOM 766 O O . PHE A 1 95 ? 0.523 -8.750 -8.673 1.00 97.38 95 PHE A O 1
ATOM 773 N N . LEU A 1 96 ? 2.564 -8.992 -9.592 1.00 96.38 96 LEU A N 1
ATOM 774 C CA . LEU A 1 96 ? 2.270 -8.312 -10.855 1.00 96.38 96 LEU A CA 1
ATOM 775 C C . LEU A 1 96 ? 1.702 -9.281 -11.902 1.00 96.38 96 LEU A C 1
ATOM 777 O O . LEU A 1 96 ? 1.883 -10.497 -11.831 1.00 96.38 96 LEU A O 1
ATOM 781 N N . ASP A 1 97 ? 1.024 -8.731 -12.909 1.00 94.94 97 ASP A N 1
ATOM 782 C CA . ASP A 1 97 ? 0.550 -9.518 -14.046 1.00 94.94 97 ASP A CA 1
ATOM 783 C C . ASP A 1 97 ? 1.704 -9.927 -14.971 1.00 94.94 97 ASP A C 1
ATOM 785 O O . ASP A 1 97 ? 2.705 -9.223 -15.130 1.00 94.94 97 ASP A O 1
ATOM 789 N N . THR A 1 98 ? 1.537 -11.070 -15.637 1.00 95.31 98 THR A N 1
ATOM 790 C CA . THR A 1 98 ? 2.568 -11.687 -16.482 1.00 95.31 98 THR A CA 1
ATOM 791 C C . THR A 1 98 ? 3.095 -10.754 -17.570 1.00 95.31 98 THR A C 1
ATOM 793 O O . THR A 1 98 ? 4.282 -10.794 -17.887 1.00 95.31 98 THR A O 1
ATOM 796 N N . ASP A 1 99 ? 2.243 -9.908 -18.146 1.00 96.06 99 ASP A N 1
ATOM 797 C CA . ASP A 1 99 ? 2.671 -8.986 -19.198 1.00 96.06 99 ASP A CA 1
ATOM 798 C C . ASP A 1 99 ? 3.591 -7.890 -18.663 1.00 96.06 99 ASP A C 1
ATOM 800 O O . ASP A 1 99 ? 4.596 -7.586 -19.306 1.00 96.06 99 ASP A O 1
ATOM 804 N N . LYS A 1 100 ? 3.349 -7.401 -17.439 1.00 95.25 100 LYS A N 1
ATOM 805 C CA . LYS A 1 100 ? 4.265 -6.459 -16.792 1.00 95.25 100 LYS A CA 1
ATOM 806 C C . LYS A 1 100 ? 5.604 -7.119 -16.467 1.00 95.25 100 LYS A C 1
ATOM 808 O O . LYS A 1 100 ? 6.648 -6.518 -16.685 1.00 95.25 100 LYS A O 1
ATOM 813 N N . ILE A 1 101 ? 5.599 -8.374 -16.020 1.00 96.12 101 ILE A N 1
ATOM 814 C CA . ILE A 1 101 ? 6.840 -9.126 -15.764 1.00 96.12 101 ILE A CA 1
ATOM 815 C C . ILE A 1 101 ? 7.663 -9.283 -17.055 1.00 96.12 101 ILE A C 1
ATOM 817 O O . ILE A 1 101 ? 8.877 -9.084 -17.042 1.00 96.12 101 ILE A O 1
ATOM 821 N N . LYS A 1 102 ? 7.016 -9.594 -18.190 1.00 96.75 102 LYS A N 1
ATOM 822 C CA . LYS A 1 102 ? 7.689 -9.671 -19.501 1.00 96.75 102 LYS A CA 1
ATOM 823 C C . LYS A 1 102 ? 8.292 -8.330 -19.921 1.00 96.75 102 LYS A C 1
ATOM 825 O O . LYS A 1 102 ? 9.356 -8.321 -20.535 1.00 96.75 102 LYS A O 1
ATOM 830 N N . GLU A 1 103 ? 7.596 -7.228 -19.658 1.00 95.81 103 GLU A N 1
ATOM 831 C CA . GLU A 1 103 ? 8.074 -5.873 -19.941 1.00 95.81 103 GLU A CA 1
ATOM 832 C C . GLU A 1 103 ? 9.342 -5.569 -19.139 1.00 95.81 103 GLU A C 1
ATOM 834 O O . GLU A 1 103 ? 10.379 -5.312 -19.748 1.00 95.81 103 GLU A O 1
ATOM 839 N N . ILE A 1 104 ? 9.290 -5.746 -17.814 1.00 94.06 104 ILE A N 1
ATOM 840 C CA . ILE A 1 104 ? 10.431 -5.550 -16.905 1.00 94.06 104 ILE A CA 1
ATOM 841 C C . ILE A 1 104 ? 11.629 -6.390 -17.362 1.00 94.06 104 ILE A C 1
ATOM 843 O O . ILE A 1 104 ? 12.739 -5.883 -17.504 1.00 94.06 104 ILE A O 1
ATOM 847 N N . PHE A 1 105 ? 11.410 -7.674 -17.664 1.00 95.25 105 PHE A N 1
ATOM 848 C CA . PHE A 1 105 ? 12.472 -8.556 -18.149 1.00 95.25 105 PHE A CA 1
ATOM 849 C C . PHE A 1 105 ? 13.132 -8.023 -19.431 1.00 95.25 105 PHE A C 1
ATOM 851 O O . PHE A 1 105 ? 14.356 -7.988 -19.536 1.00 95.25 105 PHE A O 1
ATOM 858 N N . ARG A 1 106 ? 12.335 -7.581 -20.413 1.00 95.81 106 ARG A N 1
ATOM 859 C CA . ARG A 1 106 ? 12.858 -7.038 -21.678 1.00 95.81 106 ARG A CA 1
ATOM 860 C C . ARG A 1 106 ? 13.636 -5.742 -21.473 1.00 95.81 106 ARG A C 1
ATOM 862 O O . ARG A 1 106 ? 14.592 -5.511 -22.206 1.00 95.81 106 ARG A O 1
ATOM 869 N N . GLU A 1 107 ? 13.220 -4.894 -20.540 1.00 92.50 107 GLU A N 1
ATOM 870 C CA . GLU A 1 107 ? 13.930 -3.657 -20.202 1.00 92.50 107 GLU A CA 1
ATOM 871 C C . GLU A 1 107 ? 15.285 -3.950 -19.556 1.00 92.50 107 GLU A C 1
ATOM 873 O O . GLU A 1 107 ? 16.296 -3.411 -20.003 1.00 92.50 107 GLU A O 1
ATOM 878 N N . LEU A 1 108 ? 15.329 -4.875 -18.593 1.00 91.62 108 LEU A N 1
ATOM 879 C CA . LEU A 1 108 ? 16.576 -5.304 -17.955 1.00 91.62 108 LEU A CA 1
ATOM 880 C C . LEU A 1 108 ? 17.564 -5.893 -18.968 1.00 91.62 108 LEU A C 1
ATOM 882 O O . LEU A 1 108 ? 18.728 -5.513 -18.965 1.00 91.62 108 LEU A O 1
ATOM 886 N N . VAL A 1 109 ? 17.101 -6.757 -19.879 1.00 94.25 109 VAL A N 1
ATOM 887 C CA . VAL A 1 109 ? 17.956 -7.351 -20.925 1.00 94.25 109 VAL A CA 1
ATOM 888 C C . VAL A 1 109 ? 18.494 -6.298 -21.895 1.00 94.25 109 VAL A C 1
ATOM 890 O O . VAL A 1 109 ? 19.649 -6.374 -22.294 1.00 94.25 109 VAL A O 1
ATOM 893 N N . LYS A 1 110 ? 17.690 -5.300 -22.280 1.00 93.50 110 LYS A N 1
ATOM 894 C CA . LYS A 1 110 ? 18.149 -4.218 -23.173 1.00 93.50 110 LYS A CA 1
ATOM 895 C C . LYS A 1 110 ? 19.204 -3.323 -22.528 1.00 93.50 110 LYS A C 1
ATOM 897 O O . LYS A 1 110 ? 20.034 -2.770 -23.241 1.00 93.50 110 LYS A O 1
ATOM 902 N N . ASN A 1 111 ? 19.122 -3.152 -21.213 1.00 89.50 111 ASN A N 1
ATOM 903 C CA . ASN A 1 111 ? 20.033 -2.313 -20.443 1.00 89.50 111 ASN A CA 1
ATOM 904 C C . ASN A 1 111 ? 21.232 -3.097 -19.892 1.00 89.50 111 ASN A C 1
ATOM 906 O O . ASN A 1 111 ? 22.146 -2.488 -19.336 1.00 89.50 111 ASN A O 1
ATOM 910 N N . ALA A 1 112 ? 21.235 -4.427 -20.026 1.00 85.19 112 ALA A N 1
ATOM 911 C CA . ALA A 1 112 ? 22.369 -5.246 -19.647 1.00 85.19 112 ALA A CA 1
ATOM 912 C C . ALA A 1 112 ? 23.567 -4.896 -20.547 1.00 85.19 112 ALA A C 1
ATOM 914 O O . ALA A 1 112 ? 23.399 -4.752 -21.764 1.00 85.19 112 ALA A O 1
ATOM 915 N N . PRO A 1 113 ? 24.777 -4.739 -19.981 1.00 77.50 113 PRO A N 1
ATOM 916 C CA . PRO A 1 113 ? 25.975 -4.664 -20.801 1.00 77.50 113 PRO A CA 1
ATOM 917 C C . PRO A 1 113 ? 26.041 -5.915 -21.680 1.00 77.50 113 PRO A C 1
ATOM 919 O O . PRO A 1 113 ? 25.671 -7.002 -21.238 1.00 77.50 113 PRO A O 1
ATOM 922 N N . VAL A 1 114 ? 26.479 -5.750 -22.930 1.00 75.81 114 VAL A N 1
ATOM 923 C CA . VAL A 1 114 ? 26.724 -6.886 -23.821 1.00 75.81 114 VAL A CA 1
ATOM 924 C C . VAL A 1 114 ? 27.733 -7.778 -23.111 1.00 75.81 114 VAL A C 1
ATOM 926 O O . VAL A 1 114 ? 28.871 -7.357 -22.905 1.00 75.81 114 VAL A O 1
ATOM 929 N N . GLU A 1 115 ? 27.308 -8.968 -22.692 1.00 64.12 115 GLU A N 1
ATOM 930 C CA . GLU A 1 115 ? 28.250 -10.013 -22.318 1.00 64.12 115 GLU A CA 1
ATOM 931 C C . GLU A 1 115 ? 29.082 -10.265 -23.575 1.00 64.12 115 GLU A C 1
ATOM 933 O O . GLU A 1 115 ? 28.557 -10.705 -24.601 1.00 64.12 115 GLU A O 1
ATOM 938 N N . SER A 1 116 ? 30.352 -9.853 -23.546 1.00 58.38 116 SER A N 1
ATOM 939 C CA . SER A 1 116 ? 31.315 -10.300 -24.536 1.00 58.38 116 SER A CA 1
ATOM 940 C C . SER A 1 116 ? 31.385 -11.806 -24.376 1.00 58.38 116 SER A C 1
ATOM 942 O O . SER A 1 116 ? 31.898 -12.311 -23.380 1.00 58.38 116 SER A O 1
ATOM 944 N N . ASP A 1 117 ? 30.776 -12.498 -25.332 1.00 58.19 117 ASP A N 1
ATOM 945 C CA . ASP A 1 117 ? 31.027 -13.898 -25.617 1.00 58.19 117 ASP A CA 1
ATOM 946 C C . ASP A 1 117 ? 32.508 -13.984 -26.007 1.00 58.19 117 ASP A C 1
ATOM 948 O O . ASP A 1 117 ? 32.863 -13.947 -27.185 1.00 58.19 117 ASP A O 1
ATOM 952 N N . ASP A 1 118 ? 33.392 -13.986 -25.006 1.00 53.72 118 ASP A N 1
ATOM 953 C CA . ASP A 1 118 ? 34.74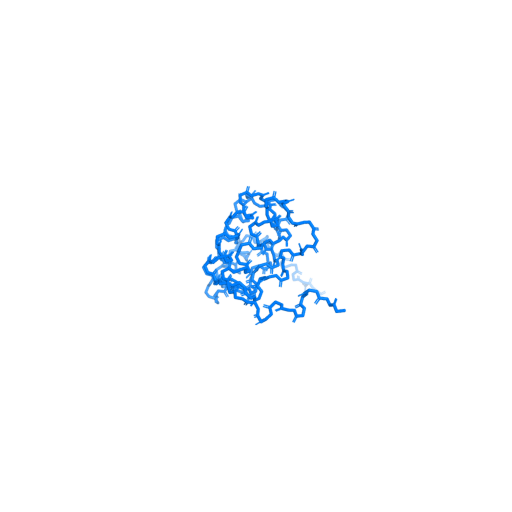3 -14.513 -25.140 1.00 53.72 118 ASP A CA 1
ATOM 954 C C . ASP A 1 118 ? 34.560 -16.025 -25.281 1.00 53.72 118 ASP A C 1
ATOM 956 O O . ASP A 1 118 ? 34.764 -16.801 -24.349 1.00 53.72 118 ASP A O 1
ATOM 960 N N . GLY A 1 119 ? 34.044 -16.421 -26.447 1.00 55.03 119 GLY A N 1
ATOM 961 C CA . GLY A 1 119 ? 34.047 -17.794 -26.883 1.00 55.03 119 GLY A CA 1
ATOM 962 C C . GLY A 1 119 ? 35.493 -18.244 -26.843 1.00 55.03 119 GLY A C 1
ATOM 963 O O . GLY A 1 119 ? 36.338 -17.672 -27.532 1.00 55.03 119 GLY A O 1
ATOM 964 N N . ASP A 1 120 ? 35.758 -19.227 -25.991 1.00 52.06 120 ASP A N 1
ATOM 965 C CA . ASP A 1 120 ? 36.992 -19.991 -25.975 1.00 52.06 120 ASP A CA 1
ATOM 966 C C . ASP A 1 120 ? 37.226 -20.578 -27.388 1.00 52.06 120 ASP A C 1
ATOM 968 O O . ASP A 1 120 ? 36.793 -21.687 -27.706 1.00 52.06 120 ASP A O 1
ATOM 972 N N . GLU A 1 121 ? 37.870 -19.809 -28.270 1.00 55.84 121 GLU A N 1
ATOM 973 C CA . GLU A 1 121 ? 38.659 -20.325 -29.389 1.00 55.84 121 GLU A CA 1
ATOM 974 C C . GLU A 1 121 ? 40.011 -20.773 -28.817 1.00 55.84 121 GLU A C 1
ATOM 976 O O . GLU A 1 121 ? 40.939 -19.972 -28.698 1.00 55.84 121 GLU A O 1
ATOM 981 N N . ASP A 1 122 ? 40.057 -22.030 -28.359 1.00 45.50 122 ASP A N 1
ATOM 982 C CA . ASP A 1 122 ? 41.057 -23.075 -28.689 1.00 45.50 122 ASP A CA 1
ATOM 983 C C . ASP A 1 122 ? 41.131 -24.194 -27.626 1.00 45.50 122 ASP A C 1
ATOM 985 O O . ASP A 1 122 ? 41.521 -23.936 -26.461 1.00 45.50 122 ASP A O 1
#